Protein AF-A0A8S3JZI2-F1 (afdb_monomer_lite)

Sequence (63 aa):
MIDERSAIPQEKDMLFTMHTAFWINEISLMHENSRLWEVQLTLTNDDDPQLAALTQCIQREIV

Structure (mmCIF, N/CA/C/O backbone):
data_AF-A0A8S3JZI2-F1
#
_entry.id   AF-A0A8S3JZI2-F1
#
loop_
_atom_site.group_PDB
_atom_site.id
_atom_site.type_symbol
_atom_site.label_atom_id
_atom_site.label_alt_id
_atom_site.label_comp_id
_atom_site.label_asym_id
_atom_site.label_entity_id
_atom_site.label_seq_id
_atom_site.pdbx_PDB_ins_code
_atom_site.Cartn_x
_atom_site.Cartn_y
_atom_site.Cartn_z
_atom_site.occupancy
_atom_site.B_iso_or_equiv
_atom_site.auth_seq_id
_atom_site.auth_comp_id
_atom_site.auth_asym_id
_atom_site.auth_atom_id
_atom_site.pdbx_PDB_model_num
ATOM 1 N N . MET A 1 1 ? 4.434 -12.944 -4.690 1.00 52.25 1 MET A N 1
ATOM 2 C CA . MET A 1 1 ? 5.169 -12.495 -5.888 1.00 52.25 1 MET A CA 1
ATOM 3 C C . MET A 1 1 ? 4.735 -13.403 -7.021 1.00 52.25 1 MET A C 1
ATOM 5 O O . MET A 1 1 ? 4.893 -14.610 -6.876 1.00 52.25 1 MET A O 1
ATOM 9 N N . ILE A 1 2 ? 4.057 -12.868 -8.036 1.00 56.19 2 ILE A N 1
ATOM 10 C CA . ILE A 1 2 ? 3.498 -13.666 -9.138 1.00 56.19 2 ILE A CA 1
ATOM 11 C C . ILE A 1 2 ? 4.270 -13.312 -10.411 1.00 56.19 2 ILE A C 1
ATOM 13 O O . ILE A 1 2 ? 3.794 -12.534 -11.223 1.00 56.19 2 ILE A O 1
ATOM 17 N N . ASP A 1 3 ? 5.468 -13.872 -10.576 1.00 60.34 3 ASP A N 1
ATOM 18 C CA . ASP A 1 3 ? 6.298 -13.614 -11.769 1.00 60.34 3 ASP A CA 1
ATOM 19 C C . ASP A 1 3 ? 5.860 -14.466 -12.977 1.00 60.34 3 ASP A C 1
ATOM 21 O O . ASP A 1 3 ? 6.102 -14.114 -14.126 1.00 60.34 3 ASP A O 1
ATOM 25 N N . GLU A 1 4 ? 5.179 -15.593 -12.751 1.00 60.12 4 GLU A N 1
ATOM 26 C CA . GLU A 1 4 ? 4.917 -16.593 -13.800 1.00 60.12 4 GLU A CA 1
ATOM 27 C C . GLU A 1 4 ? 3.723 -16.263 -14.716 1.00 60.12 4 GLU A C 1
ATOM 29 O O . GLU A 1 4 ? 3.452 -16.997 -15.668 1.00 60.12 4 GLU A O 1
ATOM 34 N N . ARG A 1 5 ? 2.977 -15.184 -14.438 1.00 63.59 5 ARG A N 1
ATOM 35 C CA . ARG A 1 5 ? 1.753 -14.812 -15.177 1.00 63.59 5 ARG A CA 1
ATOM 36 C C . ARG A 1 5 ? 1.615 -13.316 -15.480 1.00 63.59 5 ARG A C 1
ATOM 38 O O . ARG A 1 5 ? 0.509 -12.880 -15.798 1.00 63.59 5 ARG A O 1
ATOM 45 N N . SER A 1 6 ? 2.693 -12.536 -15.397 1.00 69.06 6 SER A N 1
ATOM 46 C CA 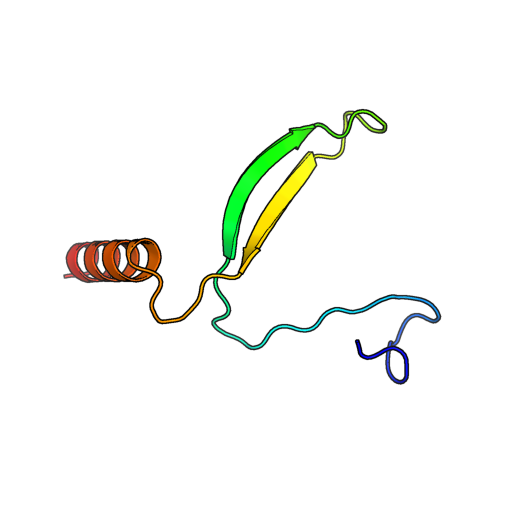. SER A 1 6 ? 2.628 -11.130 -15.806 1.00 69.06 6 SER A CA 1
ATOM 47 C C . SER A 1 6 ? 2.525 -11.014 -17.332 1.00 69.06 6 SER A C 1
ATOM 49 O O . SER A 1 6 ? 3.149 -11.773 -18.079 1.00 69.06 6 SER A O 1
ATOM 51 N N . ALA A 1 7 ? 1.707 -10.070 -17.803 1.00 78.19 7 ALA A N 1
ATOM 52 C CA . ALA A 1 7 ? 1.594 -9.752 -19.226 1.00 78.19 7 ALA A CA 1
ATOM 53 C C . ALA A 1 7 ? 2.862 -9.062 -19.757 1.00 78.19 7 ALA A C 1
ATOM 55 O O . ALA A 1 7 ? 3.111 -9.078 -20.966 1.00 78.19 7 ALA A O 1
ATOM 56 N N . ILE A 1 8 ? 3.660 -8.475 -18.858 1.00 80.88 8 ILE A N 1
ATOM 57 C CA . ILE A 1 8 ? 4.915 -7.802 -19.167 1.00 80.88 8 ILE A CA 1
ATOM 58 C C . ILE A 1 8 ? 6.063 -8.666 -18.628 1.00 80.88 8 ILE A C 1
ATOM 60 O O . ILE A 1 8 ? 6.201 -8.846 -17.418 1.00 80.88 8 ILE A O 1
ATOM 64 N N . PRO A 1 9 ? 6.916 -9.224 -19.504 1.00 76.62 9 PRO A N 1
ATOM 65 C CA . PRO A 1 9 ? 8.065 -9.998 -19.056 1.00 76.62 9 PRO A CA 1
ATOM 66 C C . PRO A 1 9 ? 8.959 -9.156 -18.136 1.00 76.62 9 PRO A C 1
ATOM 68 O O . PRO A 1 9 ? 9.305 -8.034 -18.495 1.00 76.62 9 PRO A O 1
ATOM 71 N N . GLN A 1 10 ? 9.386 -9.732 -17.004 1.00 81.00 10 GLN A N 1
ATOM 72 C CA . GLN A 1 10 ? 10.291 -9.127 -16.003 1.00 81.00 10 GLN A CA 1
ATOM 73 C C . GLN A 1 10 ? 9.661 -8.065 -15.087 1.00 81.00 10 GLN A C 1
ATOM 75 O O . GLN A 1 10 ? 10.358 -7.543 -14.212 1.00 81.00 10 GLN A O 1
ATOM 80 N N . GLU A 1 11 ? 8.374 -7.758 -15.246 1.00 81.88 11 GLU A N 1
ATOM 81 C CA . GLU A 1 11 ? 7.661 -6.933 -14.275 1.00 81.88 11 GLU A CA 1
ATOM 82 C C . GLU A 1 11 ? 7.507 -7.698 -12.955 1.00 81.88 11 GLU A C 1
ATOM 84 O O . GLU A 1 11 ? 7.151 -8.876 -12.935 1.00 81.88 11 GLU A O 1
ATOM 89 N N . LYS A 1 12 ? 7.820 -7.026 -11.843 1.00 79.81 12 LYS A N 1
ATOM 90 C CA . LYS A 1 12 ? 7.638 -7.579 -10.501 1.00 79.81 12 LYS A CA 1
ATOM 91 C C . LYS A 1 12 ? 6.326 -7.075 -9.931 1.00 79.81 12 LYS A C 1
ATOM 93 O O . LYS A 1 12 ? 6.271 -5.978 -9.379 1.00 79.81 12 LYS A O 1
ATOM 98 N N . ASP A 1 13 ? 5.309 -7.921 -10.008 1.00 80.38 13 ASP A N 1
ATOM 99 C CA . ASP A 1 13 ? 3.973 -7.577 -9.541 1.00 80.38 13 ASP A CA 1
ATOM 100 C C . ASP A 1 13 ? 3.745 -7.964 -8.073 1.00 80.38 13 ASP A C 1
ATOM 102 O O . ASP A 1 13 ? 4.035 -9.083 -7.615 1.00 80.38 13 ASP A O 1
ATOM 106 N N . MET A 1 14 ? 3.147 -7.027 -7.335 1.00 81.38 14 MET A N 1
ATOM 107 C CA . MET A 1 14 ? 2.600 -7.243 -5.999 1.00 81.38 14 MET A CA 1
ATOM 108 C C . MET A 1 14 ? 1.088 -7.009 -6.039 1.00 81.38 14 MET A C 1
ATOM 110 O O . MET A 1 14 ? 0.621 -5.913 -6.328 1.00 81.38 14 MET A O 1
ATOM 114 N N . LEU A 1 15 ? 0.323 -8.065 -5.758 1.00 84.56 15 LEU A N 1
ATOM 115 C CA . LEU A 1 15 ? -1.138 -8.039 -5.752 1.00 84.56 15 LEU A CA 1
ATOM 116 C C . LEU A 1 15 ? -1.659 -7.940 -4.321 1.00 84.56 15 LEU A C 1
ATOM 118 O O . LEU A 1 15 ? -1.254 -8.716 -3.454 1.00 84.56 15 LEU A O 1
ATOM 122 N N . PHE A 1 16 ? -2.605 -7.029 -4.118 1.00 84.00 16 PHE A N 1
ATOM 123 C CA . PHE A 1 16 ? -3.371 -6.887 -2.886 1.00 84.00 16 PHE A CA 1
ATOM 124 C C . PHE A 1 16 ? -4.829 -7.268 -3.145 1.00 84.00 16 PHE A C 1
ATOM 126 O O . PHE A 1 16 ? -5.336 -7.121 -4.260 1.00 84.00 16 PHE A O 1
ATOM 133 N N . THR A 1 17 ? -5.510 -7.780 -2.124 1.00 83.94 17 THR A N 1
ATOM 134 C CA . THR A 1 17 ? -6.952 -8.024 -2.201 1.00 83.94 17 THR A CA 1
ATOM 135 C C . THR A 1 17 ? -7.715 -6.700 -2.214 1.00 83.94 17 THR A C 1
ATOM 137 O O . THR A 1 17 ? -7.218 -5.664 -1.778 1.00 83.94 17 THR A O 1
ATOM 140 N N . MET A 1 18 ? -8.960 -6.716 -2.689 1.00 81.44 18 MET A N 1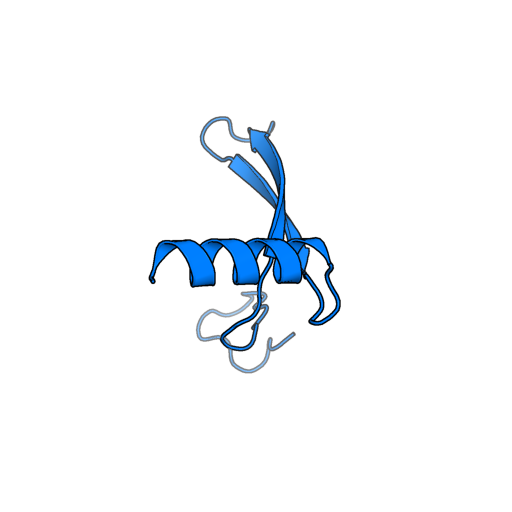
ATOM 141 C CA . MET A 1 18 ? -9.839 -5.560 -2.498 1.00 81.44 18 MET A CA 1
ATOM 142 C C . MET A 1 18 ? -10.033 -5.293 -0.998 1.00 81.44 18 MET A C 1
ATOM 144 O O . MET A 1 18 ? -10.010 -6.230 -0.201 1.00 81.44 18 MET A O 1
ATOM 148 N N . HIS A 1 19 ? -10.226 -4.022 -0.635 1.00 79.50 19 HIS A N 1
ATOM 149 C CA . HIS A 1 19 ? -10.344 -3.542 0.753 1.00 79.50 19 HIS A CA 1
ATOM 150 C C . HIS A 1 19 ? -9.052 -3.578 1.577 1.00 79.50 19 HIS A C 1
ATOM 152 O O . HIS A 1 19 ? -9.090 -3.360 2.783 1.00 79.50 19 HIS A O 1
ATOM 158 N N . THR A 1 20 ? -7.899 -3.774 0.936 1.00 82.88 20 THR A N 1
ATOM 159 C CA . THR A 1 20 ? -6.618 -3.500 1.583 1.00 82.88 20 THR A CA 1
ATOM 160 C C . THR A 1 20 ? -6.444 -1.995 1.790 1.00 82.88 20 THR A C 1
ATOM 162 O O . THR A 1 20 ? -6.483 -1.221 0.832 1.00 82.88 20 THR A O 1
ATOM 165 N N . ALA A 1 21 ? -6.245 -1.589 3.042 1.00 83.69 21 ALA A N 1
ATOM 166 C CA . ALA A 1 21 ? -5.953 -0.214 3.417 1.00 83.69 21 ALA A CA 1
ATOM 167 C C . ALA A 1 21 ? -4.453 -0.028 3.699 1.00 83.69 21 ALA A C 1
ATOM 169 O O . ALA A 1 21 ? -3.759 -0.934 4.166 1.00 83.69 21 ALA A O 1
ATOM 170 N N . PHE A 1 22 ? -3.955 1.167 3.383 1.00 87.25 22 PHE A N 1
ATOM 171 C CA . PHE A 1 22 ? -2.580 1.570 3.644 1.00 87.25 22 PHE A CA 1
ATOM 172 C C . PHE A 1 22 ? -2.571 2.914 4.352 1.00 87.25 22 PHE A C 1
ATOM 174 O O . PHE A 1 22 ? -3.305 3.829 3.974 1.00 87.25 22 PHE A O 1
ATOM 181 N N . TRP A 1 23 ? -1.694 3.041 5.337 1.00 87.00 23 TRP A N 1
ATOM 182 C CA . TRP A 1 23 ? -1.363 4.322 5.932 1.00 87.00 23 TRP A CA 1
ATOM 183 C C . TRP A 1 23 ? -0.230 4.979 5.144 1.00 87.00 23 TRP A C 1
ATOM 185 O O . TRP A 1 23 ? 0.764 4.326 4.820 1.00 87.00 23 TRP A O 1
ATOM 195 N N . ILE A 1 24 ? -0.363 6.274 4.858 1.00 91.44 24 ILE A N 1
ATOM 196 C CA . ILE A 1 24 ? 0.712 7.071 4.264 1.00 91.44 24 ILE A CA 1
ATOM 197 C C . ILE A 1 24 ? 1.593 7.599 5.395 1.00 91.44 24 ILE A C 1
ATOM 199 O O . ILE A 1 24 ? 1.163 8.459 6.163 1.00 91.44 24 ILE A O 1
ATOM 203 N N . ASN A 1 25 ? 2.823 7.101 5.500 1.00 89.88 25 ASN A N 1
ATOM 204 C CA . ASN A 1 25 ? 3.763 7.572 6.521 1.00 89.88 25 ASN A CA 1
ATOM 205 C C . ASN A 1 25 ? 4.468 8.853 6.084 1.00 89.88 25 ASN A C 1
ATOM 207 O O . ASN A 1 25 ? 4.533 9.822 6.835 1.00 89.88 25 ASN A O 1
ATOM 211 N N . GLU A 1 26 ? 5.011 8.841 4.869 1.00 94.94 26 GLU A N 1
ATOM 212 C CA . GLU A 1 26 ? 5.846 9.913 4.345 1.00 94.94 26 GLU A CA 1
ATOM 213 C C . GLU A 1 26 ? 5.584 10.091 2.854 1.00 94.94 26 GLU A C 1
ATOM 215 O O . GLU A 1 26 ? 5.373 9.124 2.120 1.00 94.94 26 GLU A O 1
ATOM 220 N N . ILE A 1 27 ? 5.608 11.348 2.423 1.00 95.12 27 ILE A N 1
ATOM 221 C CA . ILE A 1 27 ? 5.607 11.740 1.021 1.00 95.12 27 ILE A CA 1
ATOM 222 C C . ILE A 1 27 ? 6.824 12.637 0.832 1.00 95.12 27 ILE A C 1
ATOM 224 O O . ILE A 1 27 ? 6.903 13.708 1.438 1.00 95.12 27 ILE A O 1
ATOM 228 N N . SER A 1 28 ? 7.764 12.218 -0.004 1.00 95.06 28 SER A N 1
ATOM 229 C CA . SER A 1 28 ? 9.001 12.953 -0.248 1.00 95.06 28 SER A CA 1
ATOM 230 C C . SER A 1 28 ? 9.291 13.039 -1.742 1.00 95.06 28 SER A C 1
ATOM 232 O O . SER A 1 28 ? 8.845 12.220 -2.544 1.00 95.06 28 SER A O 1
ATOM 234 N N . LEU A 1 29 ? 9.989 14.093 -2.157 1.00 94.50 29 LEU A N 1
ATOM 235 C CA . LEU A 1 29 ? 10.412 14.224 -3.545 1.00 94.50 29 LEU A CA 1
ATOM 236 C C . LEU A 1 29 ? 11.619 13.315 -3.778 1.00 94.50 29 LEU A C 1
ATOM 238 O O . LEU A 1 29 ? 12.589 13.389 -3.021 1.00 94.50 29 LEU A O 1
ATOM 242 N N . MET A 1 30 ? 11.602 12.506 -4.839 1.00 93.62 30 MET A N 1
ATOM 243 C CA . MET A 1 30 ? 12.740 11.641 -5.135 1.00 93.62 30 MET A CA 1
ATOM 244 C C . MET A 1 30 ? 13.963 12.487 -5.480 1.00 93.62 30 MET A C 1
ATOM 246 O O . MET A 1 30 ? 13.949 13.276 -6.428 1.00 93.62 30 MET A O 1
ATOM 250 N N . HIS A 1 31 ? 15.051 12.291 -4.735 1.00 84.56 31 HIS A N 1
ATOM 251 C CA . HIS A 1 31 ? 16.294 13.032 -4.957 1.00 84.56 31 HIS A CA 1
ATOM 252 C C . HIS A 1 31 ? 16.847 12.862 -6.376 1.00 84.56 31 HIS A C 1
ATOM 254 O O . HIS A 1 31 ? 17.401 13.805 -6.934 1.00 84.56 31 HIS A O 1
ATOM 260 N N . GLU A 1 32 ? 16.653 11.691 -6.980 1.00 88.56 32 GLU A N 1
ATOM 261 C CA . GLU A 1 32 ? 17.149 11.382 -8.323 1.00 88.56 32 GLU A CA 1
ATOM 262 C C . GLU A 1 32 ? 16.265 11.953 -9.444 1.00 88.56 32 GLU A C 1
ATOM 264 O O . GLU A 1 32 ? 16.715 12.102 -10.581 1.00 88.56 32 GLU A O 1
ATOM 269 N N . ASN A 1 33 ? 15.008 12.301 -9.148 1.00 89.06 33 ASN A N 1
ATOM 270 C CA . ASN A 1 33 ? 14.076 12.845 -10.129 1.00 89.06 33 ASN A CA 1
ATOM 271 C C . ASN A 1 33 ? 13.052 13.762 -9.457 1.00 89.06 33 ASN A C 1
ATOM 273 O O . ASN A 1 33 ? 12.031 13.314 -8.944 1.00 89.06 33 ASN A O 1
ATOM 277 N N . SER A 1 34 ? 13.277 15.071 -9.568 1.00 87.25 34 SER A N 1
ATOM 278 C CA . SER A 1 34 ? 12.434 16.117 -8.976 1.00 87.25 34 SER A CA 1
ATOM 279 C C . SER A 1 34 ? 11.021 16.231 -9.563 1.00 87.25 34 SER A C 1
ATOM 281 O O . SER A 1 34 ? 10.268 17.129 -9.191 1.00 87.25 34 SER A O 1
ATOM 283 N N . ARG A 1 35 ? 10.649 15.351 -10.497 1.00 94.00 35 ARG A N 1
ATOM 284 C CA . ARG A 1 35 ? 9.282 15.232 -11.025 1.00 94.00 35 ARG A CA 1
ATOM 285 C C . ARG A 1 35 ? 8.534 14.030 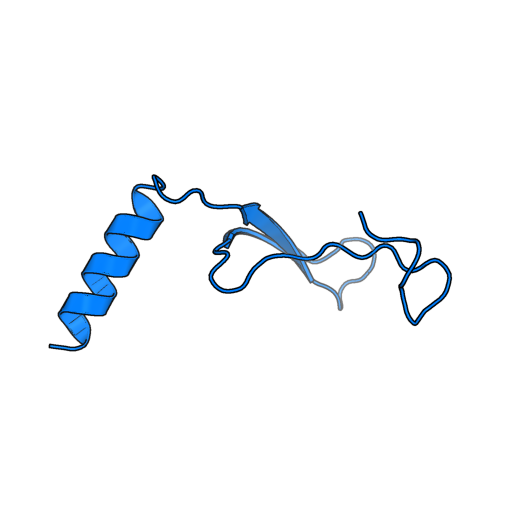-10.456 1.00 94.00 35 ARG A C 1
ATOM 287 O O . ARG A 1 35 ? 7.361 13.864 -10.775 1.00 94.00 35 ARG A O 1
ATOM 294 N N . LEU A 1 36 ? 9.201 13.195 -9.662 1.00 94.56 36 LEU A N 1
ATOM 295 C CA . LEU A 1 36 ? 8.623 12.012 -9.041 1.00 94.56 36 LEU A CA 1
ATOM 296 C C . LEU A 1 36 ? 8.594 12.178 -7.524 1.00 94.56 36 LEU A C 1
ATOM 298 O O . LEU A 1 36 ? 9.528 12.700 -6.916 1.00 94.56 36 LEU A O 1
ATOM 302 N N . TRP A 1 37 ? 7.502 11.715 -6.930 1.00 94.69 37 TRP A N 1
ATOM 303 C CA . TRP A 1 37 ? 7.315 11.659 -5.488 1.00 94.69 37 TRP A CA 1
ATOM 304 C C . TRP A 1 37 ? 7.376 10.205 -5.041 1.00 94.69 37 TRP A C 1
ATOM 306 O O . TRP A 1 37 ? 6.742 9.343 -5.649 1.00 94.69 37 TRP A O 1
ATOM 316 N N . GLU A 1 38 ? 8.138 9.950 -3.987 1.00 94.38 38 GLU A N 1
ATOM 317 C CA . GLU A 1 38 ? 8.13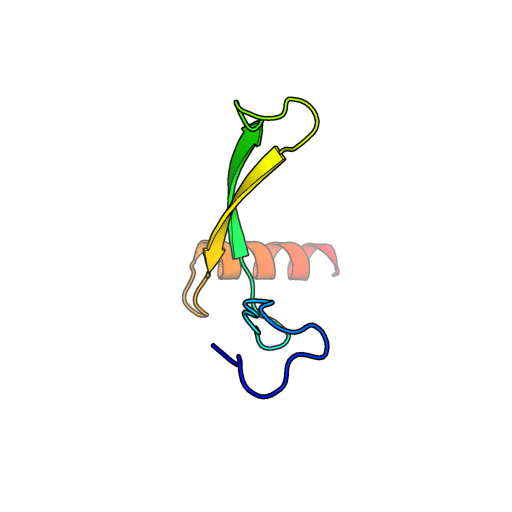5 8.690 -3.265 1.00 94.38 38 GLU A CA 1
ATOM 31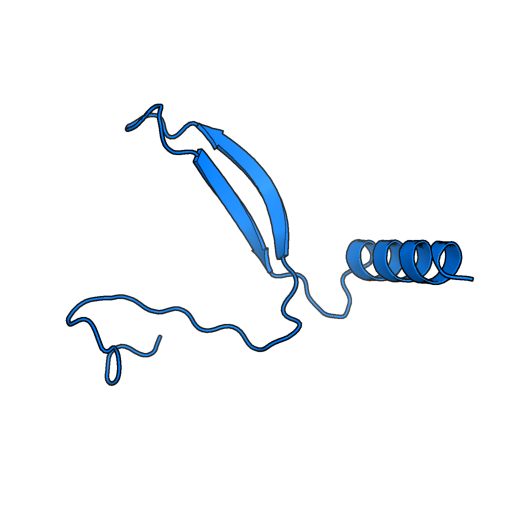8 C C . GLU A 1 38 ? 7.119 8.779 -2.127 1.00 94.38 38 GLU A C 1
ATOM 320 O O . GLU A 1 38 ? 7.038 9.779 -1.411 1.00 94.38 38 GLU A O 1
ATOM 325 N N . VAL A 1 39 ? 6.318 7.727 -1.982 1.00 94.06 39 VAL A N 1
ATOM 326 C CA . VAL A 1 39 ? 5.320 7.620 -0.922 1.00 94.06 39 VAL A CA 1
ATOM 327 C C . VAL A 1 39 ? 5.588 6.340 -0.153 1.00 94.06 39 VAL A C 1
ATOM 329 O O . VAL A 1 39 ? 5.523 5.247 -0.716 1.00 94.06 39 VAL A O 1
ATOM 332 N N . GLN A 1 40 ? 5.867 6.470 1.139 1.00 94.06 40 GLN A N 1
ATOM 333 C CA . GLN A 1 40 ? 6.018 5.323 2.022 1.00 94.06 40 GLN A CA 1
ATOM 334 C C . GLN A 1 40 ? 4.657 4.902 2.566 1.00 94.06 40 GLN A C 1
ATOM 336 O O . GLN A 1 40 ? 4.006 5.648 3.302 1.00 94.06 40 GLN A O 1
ATOM 341 N N . LEU A 1 41 ? 4.250 3.685 2.211 1.00 90.94 41 LEU A N 1
ATOM 342 C CA . LEU A 1 41 ? 2.986 3.082 2.614 1.00 90.94 41 LEU A CA 1
ATOM 343 C C . LEU A 1 41 ? 3.228 1.960 3.628 1.00 90.94 41 LEU A C 1
ATOM 345 O O . LEU A 1 41 ? 4.058 1.082 3.393 1.00 90.94 41 LEU A O 1
ATOM 349 N N . THR A 1 42 ? 2.460 1.949 4.716 1.00 89.38 42 THR A N 1
ATOM 350 C CA . THR A 1 42 ? 2.376 0.805 5.638 1.00 89.38 42 THR A CA 1
ATOM 351 C C . THR A 1 42 ? 1.040 0.108 5.457 1.00 89.38 42 THR A C 1
ATOM 353 O O . THR A 1 42 ? -0.007 0.749 5.507 1.00 89.38 42 THR A O 1
ATOM 356 N N . LEU A 1 43 ? 1.071 -1.212 5.273 1.00 86.75 43 LEU A N 1
ATOM 357 C CA . LEU A 1 43 ? -0.129 -2.044 5.283 1.00 86.75 43 LEU A CA 1
ATOM 358 C C . LEU A 1 43 ? -0.775 -1.991 6.672 1.00 86.75 43 LEU A C 1
ATOM 360 O O . LEU A 1 43 ? -0.140 -2.368 7.659 1.00 86.75 43 LEU A O 1
ATOM 364 N N . THR A 1 44 ? -2.021 -1.532 6.747 1.00 83.56 44 THR A N 1
ATOM 365 C CA . THR A 1 44 ? -2.788 -1.559 7.999 1.00 83.56 44 THR A CA 1
ATOM 366 C C . THR A 1 44 ? -3.369 -2.954 8.214 1.00 83.56 44 THR A C 1
ATOM 368 O O . THR A 1 44 ? -3.742 -3.618 7.247 1.00 83.56 44 THR A O 1
ATOM 371 N N . ASN A 1 45 ? -3.469 -3.396 9.467 1.00 76.38 45 ASN A N 1
ATOM 372 C CA . ASN A 1 45 ? -4.185 -4.625 9.823 1.00 76.38 45 ASN A CA 1
ATOM 373 C C . ASN A 1 45 ? -5.630 -4.298 10.246 1.00 76.38 45 ASN A C 1
ATOM 375 O O . ASN A 1 45 ? -5.923 -3.155 10.591 1.00 76.38 45 ASN A O 1
ATOM 379 N N . ASP A 1 46 ? -6.511 -5.297 10.278 1.00 68.25 46 ASP A N 1
ATOM 380 C CA . ASP A 1 46 ? -7.918 -5.139 10.683 1.00 68.25 46 ASP A CA 1
ATOM 381 C C . ASP A 1 46 ? -8.068 -4.602 12.121 1.00 68.25 46 ASP A C 1
ATOM 383 O O . ASP A 1 46 ? -9.046 -3.931 12.444 1.00 68.25 46 ASP A O 1
ATOM 387 N N . ASP A 1 47 ? -7.059 -4.835 12.964 1.00 68.56 47 ASP A N 1
ATOM 388 C CA . ASP A 1 47 ? -6.989 -4.339 14.341 1.00 68.56 47 ASP A CA 1
ATOM 389 C C . ASP A 1 47 ? -6.318 -2.958 14.465 1.00 68.56 47 ASP A C 1
ATOM 391 O O . ASP A 1 47 ? -5.988 -2.534 15.575 1.00 68.56 47 ASP A O 1
ATOM 395 N N . ASP A 1 48 ? -6.062 -2.254 13.356 1.00 79.62 48 ASP A N 1
ATOM 396 C CA . ASP A 1 48 ? -5.454 -0.926 13.402 1.00 79.62 48 ASP A CA 1
ATOM 397 C C . ASP A 1 48 ? -6.423 0.078 14.068 1.00 79.62 48 ASP A C 1
ATOM 399 O O . ASP A 1 48 ? -7.489 0.392 13.522 1.00 79.62 48 ASP A O 1
ATOM 403 N N . PRO A 1 49 ? -6.082 0.612 15.257 1.00 78.81 49 PRO A N 1
ATOM 404 C CA . PRO A 1 49 ? -6.992 1.461 16.015 1.00 78.81 49 PRO A CA 1
ATOM 405 C C . PRO A 1 49 ? -7.252 2.806 15.324 1.00 78.81 49 PRO A C 1
ATOM 407 O O . PRO A 1 49 ? -8.297 3.417 15.562 1.00 78.81 49 PRO A O 1
ATOM 410 N N . GLN A 1 50 ? -6.341 3.273 14.463 1.00 77.56 50 GLN A N 1
ATOM 411 C CA . GLN A 1 50 ? -6.532 4.504 13.697 1.00 77.56 50 GLN A CA 1
ATOM 412 C C . GLN A 1 50 ? -7.487 4.264 12.528 1.00 77.56 50 GLN A C 1
ATOM 414 O O . GLN A 1 50 ? -8.385 5.078 12.305 1.00 77.56 50 GLN A O 1
ATOM 419 N N . LEU A 1 51 ? -7.366 3.123 11.842 1.00 81.12 51 LEU A N 1
ATOM 420 C CA . LEU A 1 51 ? -8.311 2.716 10.800 1.00 81.12 51 LEU A CA 1
ATOM 421 C C . LEU A 1 51 ? -9.722 2.517 11.371 1.00 81.12 51 LEU A C 1
ATOM 423 O O . LEU A 1 51 ? -10.703 2.983 10.782 1.00 81.12 51 LEU A O 1
ATOM 427 N N . ALA A 1 52 ? -9.832 1.892 12.546 1.00 81.69 52 ALA A N 1
ATOM 428 C CA . ALA A 1 52 ? -11.104 1.724 13.243 1.00 81.69 52 ALA A CA 1
ATOM 429 C C . ALA A 1 52 ? -11.736 3.076 13.619 1.00 81.69 52 ALA A C 1
ATOM 431 O O . ALA A 1 52 ? -12.928 3.291 13.379 1.00 81.69 52 ALA A O 1
ATOM 432 N N . ALA A 1 53 ? -10.946 4.007 14.163 1.00 83.19 53 ALA A N 1
ATOM 433 C CA . ALA A 1 53 ? -11.419 5.345 14.514 1.00 83.19 53 ALA A CA 1
ATOM 434 C C . ALA A 1 53 ? -11.858 6.151 13.279 1.00 83.19 53 ALA A C 1
ATOM 436 O O . ALA A 1 53 ? -12.935 6.749 13.291 1.00 83.19 53 ALA A O 1
ATOM 437 N N . LEU A 1 54 ? -11.073 6.123 12.197 1.00 82.56 54 LEU A N 1
ATOM 438 C CA . LEU A 1 54 ? -11.411 6.785 10.934 1.00 82.56 54 LEU A CA 1
ATOM 439 C C . LEU A 1 54 ? -12.719 6.242 10.351 1.00 82.56 54 LEU A C 1
ATOM 441 O O . LEU A 1 54 ? -13.602 7.015 9.980 1.00 82.56 54 LEU A O 1
ATOM 445 N N . THR A 1 55 ? -12.868 4.917 10.329 1.00 83.44 55 THR A N 1
ATOM 446 C CA . THR A 1 55 ? -14.084 4.253 9.845 1.00 83.44 55 THR A CA 1
ATOM 447 C C . THR A 1 55 ? -15.312 4.696 10.642 1.00 83.44 55 THR A C 1
ATOM 449 O O . THR A 1 55 ? -16.346 5.012 10.054 1.00 83.44 55 THR A O 1
ATOM 452 N N . GLN A 1 56 ? -15.199 4.789 11.972 1.00 85.50 56 GLN A N 1
ATOM 453 C CA . GLN A 1 56 ? -16.286 5.276 12.826 1.00 85.50 56 GLN A CA 1
ATOM 454 C C . GLN A 1 56 ? -16.626 6.750 12.572 1.00 85.50 56 GLN A C 1
ATOM 456 O O . GLN A 1 56 ? -17.804 7.103 12.582 1.00 85.50 56 GLN A O 1
ATOM 461 N N . CYS A 1 57 ? -15.629 7.614 12.349 1.00 87.00 57 CYS A N 1
ATOM 462 C CA . CYS A 1 57 ? -15.868 9.021 12.017 1.00 87.00 57 CYS A CA 1
ATOM 463 C C . CYS A 1 57 ? -16.636 9.160 10.699 1.00 87.00 57 CYS A C 1
ATOM 465 O O . CYS A 1 57 ? -17.686 9.796 10.680 1.00 87.00 57 CYS A O 1
ATOM 467 N N . ILE A 1 58 ? -16.182 8.488 9.637 1.00 85.38 58 ILE A N 1
ATOM 468 C CA . ILE A 1 58 ? -16.843 8.519 8.323 1.00 85.38 58 ILE A CA 1
ATOM 469 C C . ILE A 1 58 ? -18.285 8.003 8.425 1.00 85.38 58 ILE A C 1
ATOM 471 O O . ILE A 1 58 ? -19.204 8.608 7.880 1.00 85.38 58 ILE A O 1
ATOM 475 N N . GLN A 1 59 ? -18.512 6.915 9.168 1.00 83.88 59 GLN A N 1
ATOM 476 C CA . GLN A 1 59 ? -19.863 6.389 9.393 1.00 83.88 59 GLN A CA 1
ATOM 477 C C . GLN A 1 59 ? -20.791 7.396 10.080 1.00 83.88 59 GLN A C 1
ATOM 479 O O . GLN A 1 59 ? -21.984 7.397 9.799 1.00 83.88 59 GLN A O 1
ATOM 484 N N . ARG A 1 60 ? -20.268 8.246 10.970 1.00 87.12 60 ARG A N 1
ATOM 485 C CA . ARG A 1 60 ? -21.056 9.277 11.663 1.00 87.12 60 ARG A CA 1
ATOM 486 C C . ARG A 1 60 ? -21.330 10.511 10.807 1.00 87.12 60 ARG A C 1
ATOM 488 O O . ARG A 1 60 ? -22.301 11.195 11.085 1.00 87.12 60 ARG A O 1
ATOM 495 N N . GLU A 1 61 ? -20.501 10.803 9.807 1.00 83.12 61 GLU A N 1
ATOM 496 C CA . GLU A 1 61 ? -20.701 11.941 8.892 1.00 83.12 61 GLU A CA 1
ATOM 497 C C . GLU A 1 61 ? -21.743 11.662 7.799 1.00 83.12 61 GLU A C 1
ATOM 499 O O . GLU A 1 61 ? -22.286 12.593 7.208 1.00 83.12 61 GLU A O 1
ATOM 504 N N . ILE A 1 62 ? -22.021 10.386 7.518 1.00 69.75 62 ILE A N 1
ATOM 505 C CA . ILE A 1 62 ? -22.979 9.946 6.490 1.00 69.75 62 ILE A CA 1
ATOM 506 C C . ILE A 1 62 ? -24.414 9.801 7.058 1.00 69.75 62 ILE A C 1
ATOM 508 O O . ILE A 1 62 ? -25.354 9.556 6.299 1.00 69.75 62 ILE A O 1
ATOM 512 N N . VAL A 1 63 ? -24.601 9.976 8.374 1.00 50.34 63 VAL A N 1
ATOM 513 C CA . VAL A 1 63 ? -25.895 9.899 9.091 1.00 50.34 63 VAL A CA 1
ATOM 514 C C . VAL A 1 63 ? -26.381 11.290 9.476 1.00 50.34 63 VAL A C 1
ATOM 516 O O .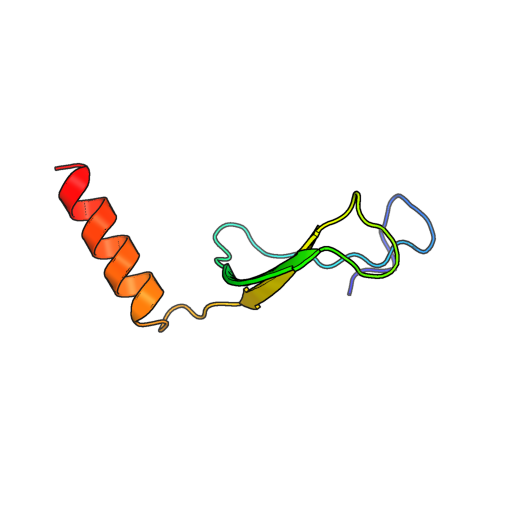 VAL A 1 63 ? -27.587 11.554 9.266 1.00 50.34 63 VAL A O 1
#

Radius of gyration: 16.76 Å; chains: 1; bounding box: 43×33×35 Å

Foldseek 3Di:
DPQPDDPDHPDDDDDDDPPWDWDFDDWAQDPVDNVDIDTDIDTDDPPRVVVVVVVVVVVVVVD

pLDDT: mean 82.06, std 10.51, range [50.34, 95.12]

Organism: NCBI:txid392030

Secondary structure (DSSP, 8-state):
---TT-SSTT-------TT--EEEEEEEE-TT-TT-EEEEEEEPPTT-HHHHHHHHHHHHH--